Protein AF-A0A8H8RDL3-F1 (afdb_monomer_lite)

Secondary structure (DSSP, 8-state):
-----------------------------PPP-PPP-EEEEEESSSEEEEEES---SEEE-SS-SSS-TTT-TT-HHHHT----TTSHHHHHHHHH-STT-

pLDDT: mean 81.48, std 12.93, range [49.34, 97.19]

Sequence (101 aa):
MSLPSKTLRRVQLPAGNICKQQQRNATLLQRPHIPYTFTQSQTDGSTFTLRTTSPSPLFRTTKDIHNHPLWNPSLSSLRNQEQDEAGRLRAFRNKFGRGWD

Structure (mmCIF, N/CA/C/O backbone):
data_AF-A0A8H8RDL3-F1
#
_entry.id   AF-A0A8H8RDL3-F1
#
loop_
_atom_site.group_PDB
_atom_site.id
_atom_site.type_symbol
_atom_site.label_atom_id
_atom_site.label_alt_id
_atom_site.label_comp_id
_atom_site.label_asym_id
_atom_site.label_entity_id
_atom_site.label_seq_id
_atom_site.pdbx_PDB_ins_code
_atom_site.Cartn_x
_atom_site.Cartn_y
_atom_site.Cartn_z
_atom_site.occupancy
_atom_site.B_iso_or_equiv
_atom_site.auth_seq_id
_atom_site.auth_comp_id
_atom_site.auth_asym_id
_atom_site.auth_atom_id
_atom_site.pdbx_PDB_model_num
ATOM 1 N N . MET A 1 1 ? -31.581 66.297 56.691 1.00 49.34 1 MET A N 1
ATOM 2 C CA . MET A 1 1 ? -31.968 65.893 55.322 1.00 49.34 1 MET A CA 1
ATOM 3 C C . MET A 1 1 ? -32.185 64.387 55.325 1.00 49.34 1 MET A C 1
ATOM 5 O O . MET A 1 1 ? -31.246 63.673 55.637 1.00 49.34 1 MET A O 1
ATOM 9 N N . SER A 1 2 ? -33.411 63.912 55.094 1.00 52.06 2 SER A N 1
ATOM 10 C CA . SER A 1 2 ? -33.765 62.482 55.091 1.00 52.06 2 SER A CA 1
ATOM 11 C C . SER A 1 2 ? -34.353 62.138 53.725 1.00 52.06 2 SER A C 1
ATOM 13 O O . SER A 1 2 ? -35.283 62.812 53.282 1.00 52.06 2 SER A O 1
ATOM 15 N N . LEU A 1 3 ? -33.776 61.156 53.028 1.00 55.12 3 LEU A N 1
ATOM 16 C CA . LEU A 1 3 ? -34.257 60.702 51.721 1.00 55.12 3 LEU A CA 1
ATOM 17 C C . LEU A 1 3 ? -35.242 59.536 51.905 1.00 55.12 3 LEU A C 1
ATOM 19 O O . LEU A 1 3 ? -34.957 58.627 52.687 1.00 55.12 3 LEU A O 1
ATOM 23 N N . PRO A 1 4 ? -36.373 59.503 51.178 1.00 58.66 4 PRO A N 1
ATOM 24 C CA . PRO A 1 4 ? -37.314 58.395 51.274 1.00 58.66 4 PRO A CA 1
ATOM 25 C C . PRO A 1 4 ? -36.761 57.148 50.569 1.00 58.66 4 PRO A C 1
ATOM 27 O O . PRO A 1 4 ? -36.488 57.157 49.367 1.00 58.66 4 PRO A O 1
ATOM 30 N N . SER A 1 5 ? -36.626 56.054 51.323 1.00 57.62 5 SER A N 1
ATOM 31 C CA . SER A 1 5 ? -36.301 54.726 50.795 1.00 57.62 5 SER A CA 1
ATOM 32 C C . SER A 1 5 ? -37.455 54.217 49.926 1.00 57.62 5 SER A C 1
ATOM 34 O O . SER A 1 5 ? -38.549 53.938 50.418 1.00 57.62 5 SER A O 1
ATOM 36 N N . LYS A 1 6 ? -37.229 54.118 48.612 1.00 62.50 6 LYS A N 1
ATOM 37 C CA . LYS A 1 6 ? -38.173 53.497 47.677 1.00 62.50 6 LYS A CA 1
ATOM 38 C C . LYS A 1 6 ? -38.041 51.980 47.793 1.00 62.50 6 LYS A C 1
ATOM 40 O O . LYS A 1 6 ? -37.097 51.392 47.272 1.00 62.50 6 LYS A O 1
ATOM 45 N N . THR A 1 7 ? -38.991 51.338 48.462 1.00 63.03 7 THR A N 1
ATOM 46 C CA . THR A 1 7 ? -39.094 49.877 48.484 1.00 63.03 7 THR A CA 1
ATOM 47 C C . THR A 1 7 ? -39.567 49.377 47.118 1.00 63.03 7 THR A C 1
ATOM 49 O O . THR A 1 7 ? -40.723 49.540 46.730 1.00 63.03 7 THR A O 1
ATOM 52 N N . LEU A 1 8 ? -38.660 48.768 46.353 1.00 63.62 8 LEU A N 1
ATOM 53 C CA . LEU A 1 8 ? -39.005 48.087 45.106 1.00 63.62 8 LEU A CA 1
ATOM 54 C C . LEU A 1 8 ? -39.780 46.804 45.437 1.00 63.62 8 LEU A C 1
ATOM 56 O O . LEU A 1 8 ? -39.211 45.830 45.929 1.00 63.62 8 LEU A O 1
ATOM 60 N N . ARG A 1 9 ? -41.091 46.788 45.170 1.00 64.69 9 ARG A N 1
ATOM 61 C CA . ARG A 1 9 ? -41.880 45.549 45.208 1.00 64.69 9 ARG A CA 1
ATOM 62 C C . ARG A 1 9 ? -41.513 44.690 44.002 1.00 64.69 9 ARG A C 1
ATOM 64 O O . ARG A 1 9 ? -41.743 45.072 42.859 1.00 64.69 9 ARG A O 1
ATOM 71 N N . ARG A 1 10 ? -40.964 43.506 44.270 1.00 66.12 10 ARG A N 1
ATOM 72 C CA . ARG A 1 10 ? -40.750 42.459 43.269 1.00 66.12 10 ARG A CA 1
ATOM 73 C C . ARG A 1 10 ? -42.112 41.971 42.771 1.00 66.12 10 ARG A C 1
ATOM 75 O O . ARG A 1 10 ? -42.878 41.414 43.550 1.00 66.12 10 ARG A O 1
ATOM 82 N N . VAL A 1 11 ? -42.408 42.170 41.488 1.00 67.44 11 VAL A N 1
ATOM 83 C CA . VAL A 1 11 ? -43.593 41.587 40.843 1.00 67.44 11 VAL A CA 1
ATOM 84 C C . VAL A 1 11 ? -43.417 40.067 40.817 1.00 67.44 11 VAL A C 1
ATOM 86 O O . VAL A 1 11 ? -42.507 39.554 40.166 1.00 67.44 11 VAL A O 1
ATOM 89 N N . GLN A 1 12 ? -44.251 39.344 41.564 1.00 66.25 12 GLN A N 1
ATOM 90 C CA . GLN A 1 12 ? -44.354 37.890 41.461 1.00 66.25 12 GLN A CA 1
ATOM 91 C C . GLN A 1 12 ? -45.269 37.565 40.280 1.00 66.25 12 GLN A C 1
ATOM 93 O O . GLN A 1 12 ? -46.484 37.724 40.362 1.00 66.25 12 GLN A O 1
ATOM 98 N N . LEU A 1 13 ? -44.674 37.145 39.163 1.00 65.62 13 LEU A N 1
ATOM 99 C CA . LEU A 1 13 ? -45.424 36.563 38.053 1.00 65.62 13 LEU A CA 1
ATOM 100 C C . LEU A 1 13 ? -46.021 35.226 38.520 1.00 65.62 13 LEU A C 1
ATOM 102 O O . LEU A 1 13 ? -45.339 34.500 39.253 1.00 65.62 13 LEU A O 1
ATOM 106 N N . PRO A 1 14 ? -47.260 34.882 38.122 1.00 61.03 14 PRO A N 1
ATOM 107 C CA . PRO A 1 14 ? -47.857 33.613 38.500 1.00 61.03 14 PRO A CA 1
ATOM 108 C C . PRO A 1 14 ? -46.962 32.496 37.971 1.00 61.03 14 PRO A C 1
ATOM 110 O O . PRO A 1 14 ? -46.757 32.366 36.763 1.00 61.03 14 PRO A O 1
ATOM 113 N N . ALA A 1 15 ? -46.396 31.710 38.887 1.00 64.12 15 ALA A N 1
ATOM 114 C CA . ALA A 1 15 ? -45.722 30.472 38.550 1.00 64.12 15 ALA A CA 1
ATOM 115 C C . ALA A 1 15 ? -46.797 29.517 38.025 1.00 64.12 15 ALA A C 1
ATOM 117 O O . ALA A 1 15 ? -47.395 28.754 38.779 1.00 64.12 15 ALA A O 1
ATOM 118 N N . GLY A 1 16 ? -47.108 29.628 36.732 1.00 59.19 16 GLY A N 1
ATOM 119 C CA . GLY A 1 16 ? -47.907 28.636 36.043 1.00 59.19 16 GLY A CA 1
ATOM 120 C C . GLY A 1 16 ? -47.268 27.282 36.310 1.00 59.19 16 GLY A C 1
ATOM 121 O O . GLY A 1 16 ? -46.051 27.135 36.167 1.00 59.19 16 GLY A O 1
ATOM 122 N N . ASN A 1 17 ? -48.083 26.323 36.740 1.00 63.25 17 ASN A N 1
ATOM 123 C CA . ASN A 1 17 ? -47.698 24.930 36.903 1.00 63.25 17 ASN A CA 1
ATOM 124 C C . ASN A 1 17 ? -47.343 24.354 35.528 1.00 63.25 17 ASN A C 1
ATOM 126 O O . ASN A 1 17 ? -48.096 23.587 34.937 1.00 63.25 17 ASN A O 1
ATOM 130 N N . ILE A 1 18 ? -46.182 24.731 34.995 1.00 61.41 18 ILE A N 1
ATOM 131 C CA . ILE A 1 18 ? -45.537 23.984 33.935 1.00 61.41 18 ILE A CA 1
ATOM 132 C C . ILE A 1 18 ? -45.046 22.742 34.654 1.00 61.41 18 ILE A C 1
ATOM 134 O O . ILE A 1 18 ? -43.981 22.741 35.274 1.00 61.41 18 ILE A O 1
ATOM 138 N N . CYS A 1 19 ? -45.871 21.701 34.630 1.00 57.25 19 CYS A N 1
ATOM 139 C CA . CYS A 1 19 ? -45.421 20.352 34.884 1.00 57.25 19 CYS A CA 1
ATOM 140 C C . CYS A 1 19 ? -44.301 20.085 33.872 1.00 57.25 19 CYS A C 1
ATOM 142 O O . CYS A 1 19 ? -44.536 19.652 32.749 1.00 57.25 19 CYS A O 1
ATOM 144 N N . LYS A 1 20 ? -43.061 20.417 34.242 1.00 61.94 20 LYS A N 1
ATOM 145 C CA . LYS A 1 20 ? -41.860 20.017 33.519 1.00 61.94 20 LYS A CA 1
ATOM 146 C C . LYS A 1 20 ? -41.625 18.543 33.822 1.00 61.94 20 LYS A C 1
ATOM 148 O O . LYS A 1 20 ? -40.590 18.174 34.367 1.00 61.94 20 LYS A O 1
ATOM 153 N N . GLN A 1 21 ? -42.598 17.688 33.519 1.00 66.00 21 GLN A N 1
ATOM 154 C CA . GLN A 1 21 ? -42.301 16.279 33.346 1.00 66.00 21 GLN A CA 1
ATOM 155 C C . GLN A 1 21 ? -41.460 16.203 32.082 1.00 66.00 21 GLN A C 1
ATOM 157 O O . GLN A 1 21 ? -41.956 16.188 30.961 1.00 66.00 21 GLN A O 1
ATOM 162 N N . GLN A 1 22 ? -40.149 16.266 32.277 1.00 66.31 22 GLN A N 1
ATOM 163 C CA . GLN A 1 22 ? -39.192 16.024 31.224 1.00 66.31 22 GLN A CA 1
ATOM 164 C C . GLN A 1 22 ? -39.400 14.578 30.767 1.00 66.31 22 GLN A C 1
ATOM 166 O O . GLN A 1 22 ? -38.911 13.648 31.408 1.00 66.31 22 GLN A O 1
ATOM 171 N N . GLN A 1 23 ? -40.159 14.377 29.688 1.00 64.94 23 GLN A N 1
ATOM 172 C CA . GLN A 1 23 ? -40.281 13.075 29.046 1.00 64.94 23 GLN A CA 1
ATOM 173 C C . GLN A 1 23 ? -38.896 12.695 28.515 1.00 64.94 23 GLN A C 1
ATOM 175 O O . GLN A 1 23 ? -38.478 13.150 27.456 1.00 64.94 23 GLN A O 1
ATOM 180 N N . ARG A 1 24 ? -38.145 11.894 29.278 1.00 67.69 24 ARG A N 1
ATOM 181 C CA . ARG A 1 24 ? -36.936 11.238 28.776 1.00 67.69 24 ARG A CA 1
ATOM 182 C C . ARG A 1 24 ? -37.371 9.962 28.073 1.00 67.69 24 ARG A C 1
ATOM 184 O O . ARG A 1 24 ? -37.436 8.898 28.677 1.00 67.69 24 ARG A O 1
ATOM 191 N N . ASN A 1 25 ? -37.710 10.087 26.799 1.00 74.44 25 ASN A N 1
ATOM 192 C CA . ASN A 1 25 ? -37.739 8.956 25.886 1.00 74.44 25 ASN A CA 1
ATOM 193 C C . ASN A 1 25 ? -36.351 8.292 25.901 1.00 74.44 25 ASN A C 1
ATOM 195 O O . ASN A 1 25 ? -35.341 8.930 25.612 1.00 74.44 25 ASN A O 1
ATOM 199 N N . ALA A 1 26 ? -36.289 7.026 26.317 1.00 78.88 26 ALA A N 1
ATOM 200 C CA . ALA A 1 26 ? -35.048 6.265 26.366 1.00 78.88 26 ALA A CA 1
ATOM 201 C C . ALA A 1 26 ? -34.544 6.018 24.935 1.00 78.88 26 ALA A C 1
ATOM 203 O O . ALA A 1 26 ? -35.008 5.113 24.248 1.00 78.88 26 ALA A O 1
ATOM 204 N N . THR A 1 27 ? -33.613 6.842 24.459 1.00 78.88 27 THR A N 1
ATOM 205 C CA . THR A 1 27 ? -32.928 6.613 23.182 1.00 78.88 27 THR A CA 1
ATOM 206 C C . THR A 1 27 ? -31.817 5.591 23.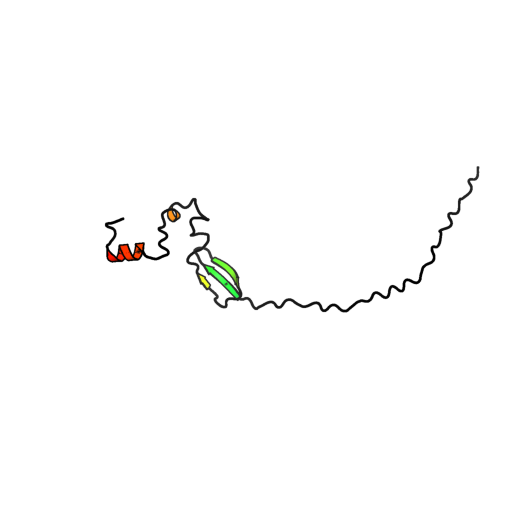370 1.00 78.88 27 THR A C 1
ATOM 208 O O . THR A 1 27 ? -30.874 5.818 24.129 1.00 78.88 27 THR A O 1
ATOM 211 N N . LEU A 1 28 ? -31.927 4.463 22.669 1.00 85.56 28 LEU A N 1
ATOM 212 C CA . LEU A 1 28 ? -30.898 3.431 22.635 1.00 85.56 28 LEU A CA 1
ATOM 213 C C . LEU A 1 28 ? -29.631 3.983 21.963 1.00 85.56 28 LEU A C 1
ATOM 215 O O . LEU A 1 28 ? -29.623 4.270 20.768 1.00 85.56 28 LEU A O 1
ATOM 219 N N . LEU A 1 29 ? -28.553 4.118 22.735 1.00 87.38 29 LEU A N 1
ATOM 220 C CA . LEU A 1 29 ? -27.236 4.484 22.217 1.00 87.38 29 LEU A CA 1
ATOM 221 C C . LEU A 1 29 ? -26.527 3.221 21.720 1.00 87.38 29 LEU A C 1
ATOM 223 O O . LEU A 1 29 ? -26.044 2.416 22.518 1.00 87.38 29 LEU A O 1
ATOM 227 N N . GLN A 1 30 ? -26.479 3.034 20.400 1.00 91.62 30 GLN A N 1
ATOM 228 C CA . GLN A 1 30 ? -25.759 1.909 19.805 1.00 91.62 30 GLN A CA 1
ATOM 229 C C . GLN A 1 30 ? -24.252 2.103 19.939 1.00 91.62 30 GLN A C 1
ATOM 231 O O . GLN A 1 30 ? -23.715 3.179 19.673 1.00 91.62 30 GLN A O 1
ATOM 236 N N . ARG A 1 31 ? -23.563 1.034 20.336 1.00 94.50 31 ARG A N 1
ATOM 237 C CA . ARG A 1 31 ? -22.102 1.000 20.334 1.00 94.50 31 ARG A CA 1
ATOM 238 C C . ARG A 1 31 ? -21.600 0.694 18.922 1.00 94.50 31 ARG A C 1
ATOM 240 O O . ARG A 1 31 ? -22.187 -0.162 18.260 1.00 94.50 31 ARG A O 1
ATOM 247 N N . PRO A 1 32 ? -20.511 1.334 18.469 1.00 95.19 32 PRO A N 1
ATOM 248 C CA . PRO A 1 32 ? -19.904 0.989 17.192 1.00 95.19 32 PRO A CA 1
ATOM 249 C C . PRO A 1 32 ? -19.324 -0.429 17.251 1.00 95.19 32 PRO A C 1
ATOM 251 O O . PRO A 1 32 ? -18.645 -0.792 18.213 1.00 95.19 32 PRO A O 1
ATOM 254 N N . HIS A 1 33 ? -19.578 -1.227 16.215 1.00 94.88 33 HIS A N 1
ATOM 255 C CA . HIS A 1 33 ? -18.963 -2.542 16.063 1.00 94.88 33 HIS A CA 1
ATOM 256 C C . HIS A 1 33 ? -17.578 -2.388 15.426 1.00 94.88 33 HIS A C 1
ATOM 258 O O . HIS A 1 33 ? -17.462 -2.100 14.234 1.00 94.88 33 HIS A O 1
ATOM 264 N N . ILE A 1 34 ? -16.529 -2.548 16.232 1.00 95.75 34 ILE A N 1
ATOM 265 C CA . ILE A 1 34 ? -15.141 -2.360 15.800 1.00 95.75 34 ILE A CA 1
ATOM 266 C C . ILE A 1 34 ? -14.555 -3.729 15.419 1.00 95.75 34 ILE A C 1
ATOM 268 O O . ILE A 1 34 ? -14.480 -4.605 16.283 1.00 95.75 34 ILE A O 1
ATOM 272 N N . PRO A 1 35 ? -14.140 -3.942 14.156 1.00 96.19 35 PRO A N 1
ATOM 273 C CA . PRO A 1 35 ? -13.546 -5.205 13.735 1.00 96.19 35 PRO A CA 1
ATOM 274 C C . PRO A 1 35 ? -12.145 -5.397 14.325 1.00 96.19 35 PRO A C 1
ATOM 276 O O . PRO A 1 35 ? -11.440 -4.437 14.651 1.00 96.19 35 PRO A O 1
ATOM 279 N N . TYR A 1 36 ? -11.719 -6.657 14.416 1.00 96.69 36 TYR A N 1
ATOM 280 C CA . TYR A 1 36 ? -10.363 -6.982 14.837 1.00 96.69 36 TYR A CA 1
ATOM 281 C C . TYR A 1 36 ? -9.336 -6.427 13.844 1.00 96.69 36 TYR A C 1
ATOM 283 O O . TYR A 1 36 ? -9.526 -6.478 12.629 1.00 96.69 36 TYR A O 1
ATOM 291 N N . THR A 1 37 ? -8.231 -5.911 14.378 1.00 97.19 37 THR A N 1
ATOM 292 C CA . THR A 1 37 ? -7.120 -5.383 13.584 1.00 97.19 37 THR A CA 1
ATOM 293 C C . THR A 1 37 ? -5.814 -6.079 13.956 1.00 97.19 37 THR A C 1
ATOM 295 O O . THR A 1 37 ? -5.560 -6.391 15.121 1.00 97.19 37 THR A O 1
ATOM 298 N N . PHE A 1 38 ? -4.972 -6.300 12.956 1.00 97.19 38 PHE A N 1
ATOM 299 C CA . PHE A 1 38 ? -3.621 -6.830 13.054 1.00 97.19 38 PHE A CA 1
ATOM 300 C C . PHE A 1 38 ? -2.605 -5.698 12.897 1.00 97.19 38 PHE A C 1
ATOM 302 O O . PHE A 1 38 ? -2.903 -4.629 12.361 1.00 97.19 38 PHE A O 1
ATOM 309 N N . THR A 1 39 ? -1.393 -5.934 13.391 1.00 96.50 39 THR A N 1
ATOM 310 C CA . THR A 1 39 ? -0.249 -5.058 13.132 1.00 96.50 39 THR A CA 1
ATOM 311 C C . THR A 1 39 ? 0.484 -5.599 11.917 1.00 96.50 39 THR A C 1
ATOM 313 O O . THR A 1 39 ? 0.954 -6.734 11.942 1.00 96.50 39 THR A O 1
ATOM 316 N N . GLN A 1 40 ? 0.579 -4.788 10.870 1.00 94.88 40 GLN A N 1
ATOM 317 C CA . GLN A 1 40 ? 1.235 -5.138 9.619 1.00 94.88 40 GLN A CA 1
ATOM 318 C C . GLN A 1 40 ? 2.416 -4.197 9.392 1.00 94.88 40 GLN A C 1
ATOM 320 O O . GLN A 1 40 ? 2.279 -2.986 9.567 1.00 94.88 40 GLN A O 1
ATOM 325 N N . SER A 1 41 ? 3.573 -4.736 9.007 1.00 94.44 41 SER A N 1
ATOM 326 C CA . SER A 1 41 ? 4.698 -3.922 8.546 1.00 94.44 41 SER A CA 1
ATOM 327 C C . SER A 1 41 ? 4.744 -3.904 7.025 1.00 94.44 41 SER A C 1
ATOM 329 O O . SER A 1 41 ? 4.796 -4.962 6.390 1.00 94.44 41 SER A O 1
ATOM 331 N N . GLN A 1 42 ? 4.741 -2.709 6.449 1.00 89.19 42 GLN A N 1
ATOM 332 C CA . GLN A 1 42 ? 4.859 -2.510 5.014 1.00 89.19 42 GLN A CA 1
ATOM 333 C C . GLN A 1 42 ? 6.299 -2.153 4.633 1.00 89.19 42 GLN A C 1
ATOM 335 O O . GLN A 1 42 ? 6.966 -1.406 5.348 1.00 89.19 42 GLN A O 1
ATOM 340 N N . THR A 1 43 ? 6.768 -2.713 3.516 1.00 82.38 43 THR A N 1
ATOM 341 C CA . THR A 1 43 ? 8.148 -2.601 3.027 1.00 82.38 43 THR A CA 1
ATOM 342 C C . THR A 1 43 ? 8.170 -2.218 1.540 1.00 82.38 43 THR A C 1
ATOM 344 O O . THR A 1 43 ? 7.724 -2.995 0.699 1.00 82.38 43 THR A O 1
ATOM 347 N N . ASP A 1 44 ? 8.694 -1.032 1.213 1.00 68.12 44 ASP A N 1
ATOM 348 C CA . ASP A 1 44 ? 8.985 -0.583 -0.176 1.00 68.12 44 ASP A CA 1
ATOM 349 C C . ASP A 1 44 ? 10.348 0.139 -0.280 1.00 68.12 44 ASP A C 1
ATOM 351 O O . ASP A 1 44 ? 10.607 0.943 -1.165 1.00 68.12 44 ASP A O 1
ATOM 355 N N . GLY A 1 45 ? 11.232 -0.095 0.694 1.00 71.50 45 GLY A N 1
ATOM 356 C CA . GLY A 1 45 ? 12.510 0.617 0.848 1.00 71.50 45 GLY A CA 1
ATOM 357 C C . GLY A 1 45 ? 12.631 1.339 2.191 1.00 71.50 45 GLY A C 1
ATOM 358 O O . GLY A 1 45 ? 13.727 1.453 2.731 1.00 71.50 45 GLY A O 1
ATOM 359 N N . SER A 1 46 ? 11.503 1.715 2.793 1.00 79.88 46 SER A N 1
ATOM 360 C CA . SER A 1 46 ? 11.376 2.050 4.214 1.00 79.88 46 SER A CA 1
ATOM 361 C C . SER A 1 46 ? 10.375 1.103 4.884 1.00 79.88 46 SER A C 1
ATOM 363 O O . SER A 1 46 ? 9.517 0.520 4.212 1.00 79.88 46 SER A O 1
ATOM 365 N N . THR A 1 47 ? 10.513 0.909 6.198 1.00 91.00 47 THR A N 1
ATOM 366 C CA . THR A 1 47 ? 9.631 0.032 6.980 1.00 91.00 47 THR A CA 1
ATOM 367 C C . THR A 1 47 ? 8.732 0.879 7.862 1.00 91.00 47 THR A C 1
ATOM 369 O O . THR A 1 47 ? 9.223 1.605 8.725 1.00 91.00 47 THR A O 1
ATOM 372 N N . PHE A 1 48 ? 7.418 0.749 7.686 1.00 90.19 48 PHE A N 1
ATOM 373 C CA . PHE A 1 48 ? 6.439 1.370 8.575 1.00 90.19 48 PHE A CA 1
ATOM 374 C C . PHE A 1 48 ? 5.426 0.349 9.079 1.00 90.19 48 PHE A C 1
ATOM 376 O O . PHE A 1 48 ? 5.156 -0.658 8.424 1.00 90.19 48 PHE A O 1
ATOM 383 N N . THR A 1 49 ? 4.880 0.600 10.265 1.00 94.38 49 THR A N 1
ATOM 384 C CA . THR A 1 49 ? 3.892 -0.265 10.910 1.00 94.38 49 THR A CA 1
ATOM 385 C C . THR A 1 49 ? 2.521 0.395 10.867 1.00 94.38 49 THR A C 1
ATOM 387 O O . THR A 1 49 ? 2.373 1.574 11.185 1.00 94.38 49 THR A O 1
ATOM 390 N N . LEU A 1 50 ? 1.501 -0.360 10.457 1.00 94.38 50 LEU A N 1
ATOM 391 C CA . LEU A 1 50 ? 0.122 0.114 10.404 1.00 94.38 50 LEU A CA 1
ATOM 392 C C . LEU A 1 50 ? -0.8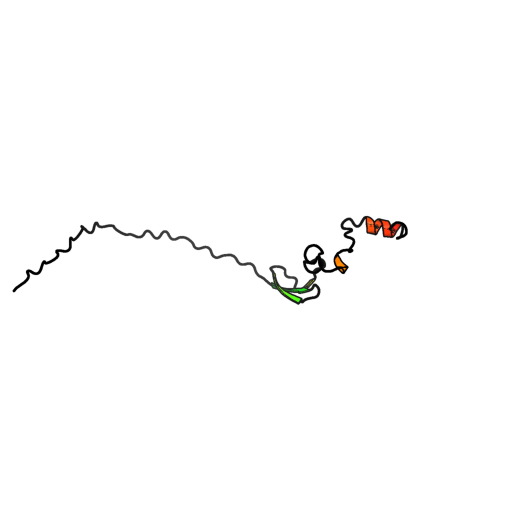64 -0.926 10.954 1.00 94.38 50 LEU A C 1
ATOM 394 O O . LEU A 1 50 ? -0.557 -2.117 11.052 1.00 94.38 50 LEU A O 1
ATOM 398 N N . ARG A 1 51 ? -2.060 -0.464 11.339 1.00 96.19 51 ARG A N 1
ATOM 399 C CA . ARG A 1 51 ? -3.162 -1.322 11.795 1.00 96.19 51 ARG A CA 1
ATOM 400 C C . ARG A 1 51 ? -4.092 -1.615 10.624 1.00 96.19 51 ARG A C 1
ATOM 402 O O . ARG A 1 51 ? -4.726 -0.699 10.108 1.00 96.19 51 ARG A O 1
ATOM 409 N N . THR A 1 52 ? -4.185 -2.878 10.221 1.00 95.62 52 THR A N 1
ATOM 410 C CA . THR A 1 52 ? -5.072 -3.328 9.134 1.00 95.62 52 THR A CA 1
ATOM 411 C C . THR A 1 52 ? -5.969 -4.459 9.603 1.00 95.62 52 THR A C 1
ATOM 413 O O . THR A 1 52 ? -5.735 -5.069 10.638 1.00 95.62 52 THR A O 1
ATOM 416 N N . THR A 1 53 ? -7.035 -4.750 8.866 1.00 96.12 53 THR A N 1
ATOM 417 C CA . THR A 1 53 ? -7.874 -5.939 9.094 1.00 96.12 53 THR A CA 1
ATOM 418 C C . THR A 1 53 ? -7.334 -7.176 8.371 1.00 96.12 53 THR A C 1
ATOM 420 O O . THR A 1 53 ? -7.864 -8.271 8.546 1.00 96.12 53 THR A O 1
ATOM 423 N N . SER A 1 54 ? -6.281 -7.014 7.562 1.00 93.50 54 SER A N 1
ATOM 424 C CA . SER A 1 54 ? -5.633 -8.112 6.851 1.00 93.50 54 SER A CA 1
ATOM 425 C C . SER A 1 54 ? -4.793 -8.948 7.820 1.00 93.50 54 SER A C 1
ATOM 427 O O . SER A 1 54 ? -4.050 -8.375 8.616 1.00 93.50 54 SER A O 1
ATOM 429 N N . PRO A 1 55 ? -4.858 -10.288 7.752 1.00 94.94 55 PRO A N 1
ATOM 430 C CA . PRO A 1 55 ? -4.066 -11.153 8.622 1.00 94.94 55 PRO A CA 1
ATOM 431 C C . PRO A 1 55 ? -2.579 -11.203 8.233 1.00 94.94 55 PRO A C 1
ATOM 433 O O . PRO A 1 55 ? -1.775 -11.763 8.974 1.00 94.94 55 PRO A O 1
ATOM 436 N N . SER A 1 56 ? -2.193 -10.658 7.074 1.00 93.75 56 SER A N 1
ATOM 437 C CA . SER A 1 56 ? -0.819 -10.742 6.573 1.00 93.75 56 SER A CA 1
ATOM 438 C C . SER A 1 56 ? 0.125 -9.829 7.370 1.00 93.75 56 SER A C 1
ATOM 440 O O . SER A 1 56 ? -0.042 -8.612 7.318 1.00 93.75 56 SER A O 1
ATOM 442 N N . PRO A 1 57 ? 1.164 -10.357 8.044 1.00 91.19 57 PRO A N 1
ATOM 443 C CA . PRO A 1 57 ? 2.036 -9.548 8.901 1.00 91.19 57 PRO A CA 1
ATOM 444 C C . PRO A 1 57 ?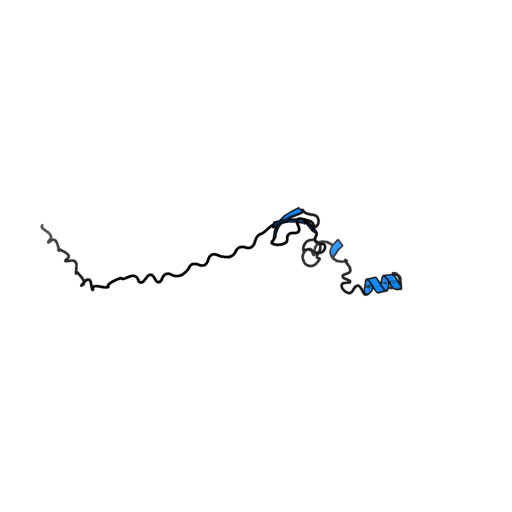 2.994 -8.652 8.108 1.00 91.19 57 PRO A C 1
ATOM 446 O O . PRO A 1 57 ? 3.341 -7.563 8.561 1.00 91.19 57 PRO A O 1
ATOM 449 N N . LEU A 1 58 ? 3.407 -9.092 6.918 1.00 93.00 58 LEU A N 1
ATOM 450 C CA . LEU A 1 58 ? 4.306 -8.359 6.032 1.00 93.00 58 LEU A CA 1
ATOM 451 C C . LEU A 1 58 ? 3.570 -8.002 4.745 1.00 93.00 58 LEU A C 1
ATOM 453 O O . LEU A 1 58 ? 3.004 -8.878 4.089 1.00 93.00 58 LEU A O 1
ATOM 457 N N . PHE A 1 59 ? 3.608 -6.727 4.372 1.00 91.94 59 PHE A N 1
ATOM 458 C CA . PHE A 1 59 ? 3.132 -6.261 3.076 1.00 91.94 59 PHE A CA 1
ATOM 459 C C . PHE A 1 59 ? 4.294 -5.669 2.291 1.00 91.94 59 PHE A C 1
ATOM 461 O O . PHE A 1 59 ? 5.023 -4.816 2.792 1.00 91.94 59 PHE A O 1
ATOM 468 N N . ARG A 1 60 ? 4.491 -6.121 1.057 1.00 91.12 60 ARG A N 1
ATOM 469 C CA . ARG A 1 60 ? 5.519 -5.572 0.175 1.00 91.12 60 ARG A CA 1
ATOM 470 C C . ARG A 1 60 ? 4.837 -4.927 -1.014 1.00 91.12 60 ARG A C 1
ATOM 472 O O . ARG A 1 60 ? 4.183 -5.626 -1.787 1.00 91.12 60 ARG A O 1
ATOM 479 N N . THR A 1 61 ? 4.967 -3.613 -1.139 1.00 88.75 61 THR A N 1
ATOM 480 C CA . THR A 1 61 ? 4.438 -2.893 -2.296 1.00 88.75 61 THR A CA 1
ATOM 481 C C . THR A 1 61 ? 5.440 -2.922 -3.438 1.00 88.75 61 THR A C 1
ATOM 483 O O . THR A 1 61 ? 6.647 -2.987 -3.236 1.00 88.75 61 THR A O 1
ATOM 486 N N . THR A 1 62 ? 4.911 -2.986 -4.658 1.00 88.12 62 THR A N 1
ATOM 487 C CA . THR A 1 62 ? 5.695 -2.921 -5.900 1.00 88.12 62 THR A CA 1
ATOM 488 C C . THR A 1 62 ? 5.468 -1.615 -6.652 1.00 88.12 62 THR A C 1
ATOM 490 O O . THR A 1 62 ? 6.258 -1.267 -7.522 1.00 88.12 62 THR A O 1
ATOM 493 N N . LYS A 1 63 ? 4.349 -0.938 -6.371 1.00 86.19 63 LYS A N 1
ATOM 494 C CA . LYS A 1 63 ? 3.996 0.392 -6.862 1.00 86.19 63 LYS A CA 1
ATOM 495 C C . LYS A 1 63 ? 3.429 1.184 -5.691 1.00 86.19 63 LYS A C 1
ATOM 497 O O . LYS A 1 63 ? 2.511 0.707 -5.023 1.00 86.19 63 LYS A O 1
ATOM 502 N N . ASP A 1 64 ? 3.974 2.364 -5.457 1.00 87.50 64 ASP A N 1
ATOM 503 C CA . ASP A 1 64 ? 3.604 3.257 -4.370 1.00 87.50 64 ASP A CA 1
ATOM 504 C C . ASP A 1 64 ? 3.827 4.726 -4.775 1.00 87.50 64 ASP A C 1
ATOM 506 O O . ASP A 1 64 ? 4.108 5.040 -5.931 1.00 87.50 64 ASP A O 1
ATOM 510 N N . ILE A 1 65 ? 3.671 5.652 -3.828 1.00 88.25 65 ILE A N 1
ATOM 511 C CA . ILE A 1 65 ? 3.899 7.080 -4.089 1.00 88.25 65 ILE A CA 1
ATOM 512 C C . ILE A 1 65 ? 5.384 7.426 -4.271 1.00 88.25 65 ILE A C 1
ATOM 514 O O . ILE A 1 65 ? 5.688 8.452 -4.873 1.00 88.25 65 ILE A O 1
ATOM 518 N N . HIS A 1 66 ? 6.312 6.604 -3.771 1.00 85.62 66 HIS A N 1
ATOM 519 C CA . HIS A 1 66 ? 7.753 6.856 -3.834 1.00 85.62 66 HIS A CA 1
ATOM 520 C C . HIS A 1 66 ? 8.342 6.462 -5.199 1.00 85.62 66 HIS A C 1
ATOM 522 O O . HIS A 1 66 ? 9.260 7.115 -5.697 1.00 85.62 66 HIS A O 1
ATOM 528 N N . ASN A 1 67 ? 7.788 5.442 -5.852 1.00 86.75 67 ASN A N 1
ATOM 529 C CA . ASN A 1 67 ? 8.235 4.970 -7.165 1.00 86.75 67 ASN A CA 1
ATOM 530 C C . ASN A 1 67 ? 7.379 5.467 -8.347 1.00 86.75 67 ASN A C 1
ATOM 532 O O . ASN A 1 67 ? 7.601 5.051 -9.487 1.00 86.75 67 ASN A O 1
ATOM 536 N N . HIS A 1 68 ? 6.437 6.385 -8.113 1.00 87.81 68 HIS A N 1
ATOM 537 C CA . HIS A 1 68 ? 5.523 6.861 -9.149 1.00 87.81 68 HIS A CA 1
ATOM 538 C C . HIS A 1 68 ? 5.845 8.296 -9.627 1.00 87.81 68 HIS A C 1
ATOM 540 O O . HIS A 1 68 ? 5.914 9.229 -8.819 1.00 87.81 68 HIS A O 1
ATOM 546 N N . PRO A 1 69 ? 5.998 8.519 -10.952 1.00 88.31 69 PRO A N 1
ATOM 547 C CA . PRO A 1 69 ? 6.562 9.756 -11.507 1.00 88.31 69 PRO A CA 1
ATOM 548 C C . PRO A 1 69 ? 5.701 10.998 -11.262 1.00 88.31 69 PRO A C 1
ATOM 550 O O . PRO A 1 69 ? 6.234 12.098 -11.168 1.00 88.31 69 PRO A O 1
ATOM 553 N N . LEU A 1 70 ? 4.379 10.831 -11.131 1.00 89.25 70 LEU A N 1
ATOM 554 C CA . LEU A 1 70 ? 3.469 11.940 -10.824 1.00 89.25 70 LEU A CA 1
ATOM 555 C C . LEU A 1 70 ? 3.761 12.573 -9.456 1.00 89.25 70 LEU A C 1
ATOM 557 O O . LEU A 1 70 ? 3.676 13.789 -9.323 1.00 89.25 70 LEU A O 1
ATOM 561 N N . TRP A 1 71 ? 4.091 11.756 -8.451 1.0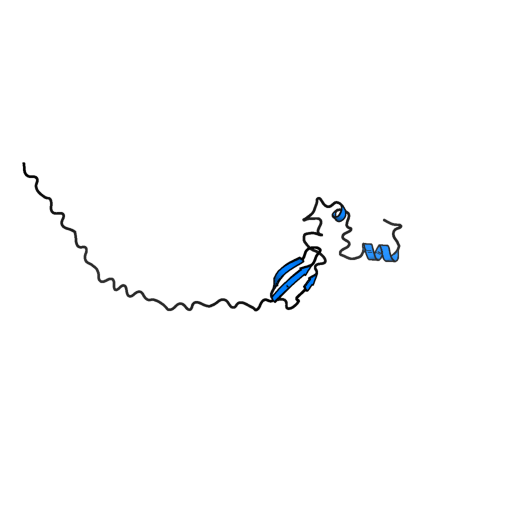0 90.75 71 TRP A N 1
ATOM 562 C CA . TRP A 1 71 ? 4.329 12.236 -7.088 1.00 90.75 71 TRP A CA 1
ATOM 563 C C . TRP A 1 71 ? 5.792 12.626 -6.859 1.00 90.75 71 TRP A C 1
ATOM 565 O O . TRP A 1 71 ? 6.047 13.503 -6.040 1.00 90.75 71 TRP A O 1
ATOM 575 N N . ASN A 1 72 ? 6.730 12.077 -7.645 1.00 90.06 72 ASN A N 1
ATOM 576 C CA . ASN A 1 72 ? 8.155 12.426 -7.584 1.00 90.06 72 ASN A CA 1
ATOM 577 C C . ASN A 1 72 ? 8.708 12.909 -8.937 1.00 90.06 72 ASN A C 1
ATOM 579 O O . ASN A 1 72 ? 9.548 12.237 -9.543 1.00 90.06 72 ASN A O 1
ATOM 583 N N . PRO A 1 73 ? 8.291 14.097 -9.416 1.00 90.25 73 PRO A N 1
ATOM 584 C CA . PRO A 1 73 ? 8.664 14.599 -10.741 1.00 90.25 73 PRO A CA 1
ATOM 585 C C . PRO A 1 73 ? 10.141 15.010 -10.863 1.00 90.25 73 PRO A C 1
ATOM 587 O O . PRO A 1 73 ? 10.672 15.102 -11.971 1.00 90.25 73 PRO A O 1
ATOM 590 N N . SER A 1 74 ? 10.820 15.269 -9.741 1.00 90.94 74 SER A N 1
ATOM 591 C CA . SER A 1 74 ? 12.242 15.635 -9.704 1.00 90.94 74 SER A CA 1
ATOM 592 C C . SER A 1 74 ? 13.177 14.444 -9.920 1.00 90.94 74 SER A C 1
ATOM 594 O O . SER A 1 74 ? 14.336 14.639 -10.290 1.00 90.94 74 SER A O 1
ATOM 596 N N . LEU A 1 75 ? 12.699 13.211 -9.718 1.00 87.81 75 LEU A N 1
ATOM 597 C CA . LEU A 1 75 ? 13.510 12.016 -9.910 1.00 87.81 75 LEU A CA 1
ATOM 598 C C . LEU A 1 75 ? 13.641 11.707 -11.404 1.00 87.81 75 LEU A C 1
ATOM 600 O O . LEU A 1 75 ? 12.737 11.166 -12.041 1.00 87.81 75 LEU A O 1
ATOM 604 N N . SER A 1 76 ? 14.814 12.009 -11.959 1.00 84.25 76 SER A N 1
ATOM 605 C CA . SER A 1 76 ? 15.148 11.747 -13.364 1.00 84.25 76 SER A CA 1
ATOM 606 C C . SER A 1 76 ? 15.035 10.266 -13.745 1.00 84.25 76 SER A C 1
ATOM 608 O O . SER A 1 76 ? 14.628 9.963 -14.863 1.00 84.25 76 SER A O 1
ATOM 610 N N . SER A 1 77 ? 15.318 9.355 -12.807 1.00 84.44 77 SER A N 1
ATOM 611 C CA . SER A 1 77 ? 15.192 7.902 -13.001 1.00 84.44 77 SER A CA 1
ATOM 612 C C . SER A 1 77 ? 13.759 7.473 -13.357 1.00 84.44 77 SER A C 1
ATOM 614 O O . SER A 1 77 ? 13.558 6.610 -14.206 1.00 84.44 77 SER A O 1
ATOM 616 N N . LEU A 1 78 ? 12.748 8.127 -12.773 1.00 83.19 78 LEU A N 1
ATOM 617 C CA . LEU A 1 78 ? 11.339 7.781 -12.984 1.00 83.19 78 LEU A CA 1
ATOM 618 C C . LEU A 1 78 ? 10.754 8.425 -14.252 1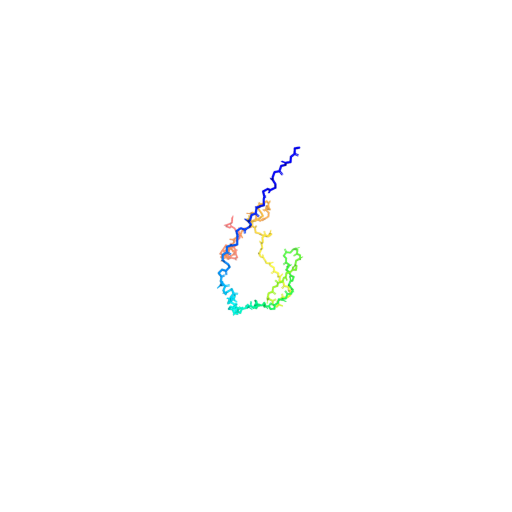.00 83.19 78 LEU A C 1
ATOM 620 O O . LEU A 1 78 ? 9.759 7.929 -14.778 1.00 83.19 78 LEU A O 1
ATOM 624 N N . ARG A 1 79 ? 11.353 9.514 -14.761 1.00 78.75 79 ARG A N 1
ATOM 625 C CA . ARG A 1 79 ? 10.846 10.253 -15.938 1.00 78.75 79 ARG A CA 1
ATOM 626 C C . ARG A 1 79 ? 10.916 9.460 -17.238 1.00 78.75 79 ARG A C 1
ATOM 628 O O . ARG A 1 79 ? 10.063 9.653 -18.095 1.00 78.75 79 ARG A O 1
ATOM 635 N N . ASN A 1 80 ? 11.906 8.585 -17.372 1.00 73.06 80 ASN A N 1
ATOM 636 C CA . ASN A 1 80 ? 12.123 7.792 -18.583 1.00 73.06 80 ASN A CA 1
ATOM 637 C C . ASN A 1 80 ? 11.696 6.330 -18.400 1.00 73.06 80 ASN A C 1
ATOM 639 O O . ASN A 1 80 ? 12.042 5.478 -19.216 1.00 73.06 80 ASN A O 1
ATOM 643 N N . GLN A 1 81 ? 10.979 6.015 -17.316 1.00 76.00 81 GLN A N 1
ATOM 644 C CA . GLN A 1 81 ? 10.507 4.660 -17.088 1.00 76.00 81 GLN A CA 1
ATOM 645 C C . GLN A 1 81 ? 9.352 4.359 -18.046 1.00 76.00 81 GLN A C 1
ATOM 647 O O . GLN A 1 81 ? 8.267 4.928 -17.938 1.00 76.00 81 GLN A O 1
ATOM 652 N N . GLU A 1 82 ? 9.590 3.449 -18.984 1.00 69.62 82 GLU A N 1
ATOM 653 C CA . GLU A 1 82 ? 8.597 3.030 -19.967 1.00 69.62 82 GLU A CA 1
ATOM 654 C C . GLU A 1 82 ? 7.415 2.324 -19.291 1.00 69.62 82 GLU A C 1
ATOM 656 O O . GLU A 1 82 ? 7.535 1.222 -18.748 1.00 69.62 82 GLU A O 1
ATOM 661 N N . GLN A 1 83 ? 6.250 2.963 -19.320 1.00 70.94 83 GLN A N 1
ATOM 662 C CA . GLN A 1 83 ? 5.020 2.419 -18.753 1.00 70.94 83 GLN A CA 1
ATOM 663 C C . GLN A 1 83 ? 4.303 1.547 -19.787 1.00 70.94 83 GLN A C 1
ATOM 665 O O . GLN A 1 83 ? 3.312 1.947 -20.389 1.00 70.94 83 GLN A O 1
ATOM 670 N N . ASP A 1 84 ? 4.805 0.332 -20.004 1.00 77.56 84 ASP A N 1
ATOM 671 C CA . ASP A 1 84 ? 4.110 -0.671 -20.819 1.00 77.56 84 ASP A CA 1
ATOM 672 C C . ASP A 1 84 ? 3.114 -1.472 -19.970 1.00 77.56 84 ASP A C 1
ATOM 674 O O . ASP A 1 84 ? 3.349 -2.625 -19.603 1.00 77.56 84 ASP A O 1
ATOM 678 N N . GLU A 1 85 ? 1.989 -0.845 -19.624 1.00 72.25 85 GLU A N 1
ATOM 679 C CA . GLU A 1 85 ? 0.952 -1.474 -18.793 1.00 72.25 85 GLU A CA 1
ATOM 680 C C . GLU A 1 85 ? 0.285 -2.669 -19.484 1.00 72.25 85 GLU A C 1
ATOM 682 O O . GLU A 1 85 ? -0.060 -3.656 -18.836 1.00 72.25 85 GLU A O 1
ATOM 687 N N . ALA A 1 86 ? 0.148 -2.605 -20.811 1.00 78.50 86 ALA A N 1
ATOM 688 C CA . ALA A 1 86 ? -0.428 -3.677 -21.615 1.00 78.50 86 ALA A CA 1
ATOM 689 C C . ALA A 1 86 ? 0.587 -4.783 -21.967 1.00 78.50 86 ALA A C 1
ATOM 691 O O . ALA A 1 86 ? 0.208 -5.784 -22.577 1.00 78.50 86 ALA A O 1
ATOM 692 N N . GLY A 1 87 ? 1.872 -4.607 -21.636 1.00 84.62 87 GLY A N 1
ATOM 693 C CA . GLY A 1 87 ? 2.943 -5.547 -21.972 1.00 84.62 87 GLY A CA 1
ATOM 694 C C . GLY A 1 87 ? 3.206 -5.696 -23.478 1.00 84.62 87 GLY A C 1
ATOM 695 O O . GLY A 1 87 ? 3.896 -6.635 -23.882 1.00 84.62 87 GLY A O 1
ATOM 696 N N . ARG A 1 88 ? 2.632 -4.831 -24.327 1.00 86.50 88 ARG A N 1
ATOM 697 C CA . ARG A 1 88 ? 2.682 -4.961 -25.794 1.00 86.50 88 ARG A CA 1
ATOM 698 C C . ARG A 1 88 ? 4.064 -4.640 -26.329 1.00 86.50 88 ARG A C 1
ATOM 700 O O . ARG A 1 88 ? 4.563 -5.351 -27.198 1.00 86.50 88 ARG A O 1
ATOM 707 N N . LEU A 1 89 ? 4.682 -3.597 -25.798 1.00 85.44 89 LEU A N 1
ATOM 708 C CA . LEU A 1 89 ? 5.999 -3.139 -26.215 1.00 85.44 89 LEU A CA 1
ATOM 709 C C . LEU A 1 89 ? 7.085 -4.107 -25.719 1.00 85.44 89 LEU A C 1
ATOM 711 O O . LEU A 1 89 ? 7.976 -4.488 -26.476 1.00 85.44 89 LEU A O 1
ATOM 715 N N . ARG A 1 90 ? 6.936 -4.640 -24.503 1.00 87.44 90 ARG A N 1
ATOM 716 C CA . ARG A 1 90 ? 7.746 -5.737 -23.967 1.00 87.44 90 ARG A CA 1
ATOM 717 C C . ARG A 1 90 ? 7.585 -7.006 -24.798 1.00 87.44 90 ARG A C 1
ATOM 719 O O . ARG A 1 90 ? 8.583 -7.638 -25.131 1.00 87.44 90 ARG A O 1
ATOM 726 N N . ALA A 1 91 ? 6.360 -7.383 -25.163 1.00 91.06 91 ALA A N 1
ATOM 727 C CA . ALA A 1 91 ? 6.112 -8.553 -26.003 1.00 91.06 91 ALA A CA 1
ATOM 728 C C . ALA A 1 91 ? 6.696 -8.386 -27.414 1.00 91.06 91 ALA A C 1
ATOM 730 O O . ALA A 1 91 ? 7.269 -9.334 -27.949 1.00 91.06 91 ALA A O 1
ATOM 731 N N . PHE A 1 92 ? 6.596 -7.189 -27.996 1.00 91.25 92 PHE A N 1
ATOM 732 C CA . PHE A 1 92 ? 7.207 -6.861 -29.281 1.00 91.25 92 PHE A CA 1
ATOM 733 C C . PHE A 1 92 ? 8.732 -6.972 -29.210 1.00 91.25 92 PHE A C 1
ATOM 735 O O . PHE A 1 92 ? 9.324 -7.709 -29.993 1.00 91.25 92 PHE A O 1
ATOM 742 N N . ARG A 1 93 ? 9.362 -6.348 -28.209 1.00 91.19 93 ARG A N 1
ATOM 743 C CA . ARG A 1 93 ? 10.814 -6.426 -27.991 1.00 91.19 93 ARG A CA 1
ATOM 744 C C . ARG A 1 93 ? 11.300 -7.849 -27.724 1.00 91.19 93 ARG A C 1
ATOM 746 O O . ARG A 1 93 ? 12.370 -8.223 -28.187 1.00 91.19 93 ARG A O 1
ATOM 753 N N . ASN A 1 94 ? 10.516 -8.662 -27.017 1.00 91.56 94 ASN A N 1
ATOM 754 C CA . ASN A 1 94 ? 10.839 -10.074 -26.806 1.00 91.56 94 ASN A CA 1
ATOM 755 C C . ASN A 1 94 ? 10.780 -10.888 -28.110 1.00 91.56 94 ASN A C 1
ATOM 757 O O . ASN A 1 94 ? 11.514 -11.861 -28.244 1.00 91.56 94 ASN A O 1
ATOM 761 N N . LYS A 1 95 ? 9.905 -10.518 -29.054 1.00 93.88 95 LYS A N 1
ATOM 762 C CA . LYS A 1 95 ? 9.735 -11.217 -30.338 1.00 93.88 95 LYS A CA 1
ATOM 763 C C . LYS A 1 95 ? 10.726 -10.753 -31.407 1.00 93.88 95 LYS A C 1
ATOM 765 O O . LYS A 1 95 ? 11.248 -11.585 -32.137 1.00 93.88 95 LYS A O 1
ATOM 770 N N . PHE A 1 96 ? 10.961 -9.447 -31.510 1.00 93.31 96 PHE A N 1
ATOM 771 C CA . PHE A 1 96 ? 11.690 -8.820 -32.621 1.00 93.31 96 PHE A CA 1
ATOM 772 C C . PHE A 1 96 ? 12.997 -8.131 -32.195 1.00 93.31 96 PHE A C 1
ATOM 774 O O . PHE A 1 96 ? 13.699 -7.568 -33.032 1.00 93.31 96 PHE A O 1
ATOM 781 N N . GLY A 1 97 ? 13.351 -8.178 -30.908 1.00 90.62 97 GLY A N 1
ATOM 782 C CA . GLY A 1 97 ? 14.538 -7.520 -30.367 1.00 90.62 97 GLY A CA 1
ATOM 783 C C . GLY A 1 97 ? 14.371 -6.007 -30.177 1.00 90.62 97 GLY A C 1
ATOM 784 O O . GLY A 1 97 ? 13.271 -5.464 -30.226 1.00 90.62 97 GLY A O 1
ATOM 785 N N . ARG A 1 98 ? 15.493 -5.322 -29.922 1.00 89.06 98 ARG A N 1
ATOM 786 C CA . ARG A 1 98 ? 15.587 -3.865 -29.673 1.00 89.06 98 ARG A CA 1
ATOM 787 C C . ARG A 1 98 ? 16.065 -3.065 -30.898 1.00 89.06 98 ARG A C 1
ATOM 789 O O . ARG A 1 98 ? 16.479 -1.928 -30.753 1.00 89.06 98 ARG A O 1
ATOM 796 N N . GLY A 1 99 ? 16.064 -3.652 -32.096 1.00 90.12 99 GLY A N 1
ATOM 797 C CA . GLY A 1 99 ? 16.540 -2.969 -33.312 1.00 90.12 99 GLY A CA 1
ATOM 798 C C . GLY A 1 99 ? 15.579 -1.913 -33.876 1.00 90.12 99 GLY A C 1
ATOM 799 O O . GLY A 1 99 ? 15.932 -1.229 -34.828 1.00 90.12 99 GLY A O 1
ATOM 800 N N . TRP A 1 100 ? 14.374 -1.811 -33.311 1.00 79.62 100 TRP A N 1
ATOM 801 C CA . TRP A 1 100 ? 13.254 -0.988 -33.786 1.00 79.62 100 TRP A CA 1
ATOM 802 C C . TRP A 1 100 ? 12.819 0.063 -32.747 1.00 79.62 100 TRP A C 1
ATOM 804 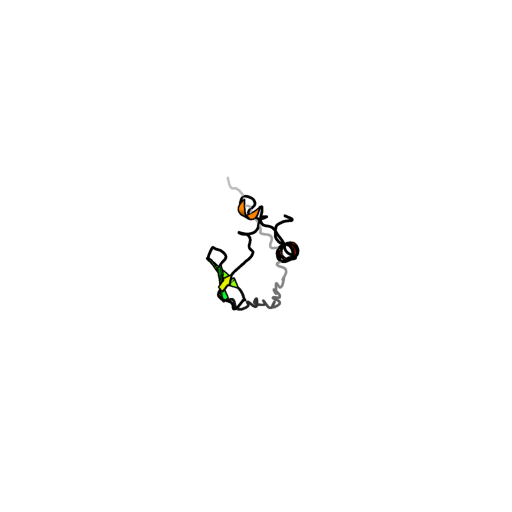O O . TRP A 1 100 ? 11.647 0.435 -32.716 1.00 79.62 100 TRP A O 1
ATOM 814 N N . ASP A 1 101 ? 13.733 0.439 -31.852 1.00 75.25 101 ASP A N 1
ATOM 815 C CA . ASP A 1 101 ? 13.512 1.328 -30.703 1.00 75.25 101 ASP A CA 1
ATOM 816 C C . ASP A 1 101 ? 14.050 2.743 -30.961 1.00 75.25 101 ASP A C 1
ATOM 818 O O . ASP A 1 101 ? 15.107 2.846 -31.629 1.00 75.25 101 ASP A O 1
#

Radius of gyration: 37.57 Å; chains: 1; bounding box: 64×77×89 Å

InterPro domains:
  IPR034600 Large ribosomal subunit protein bL31m [PTHR28174] (8-101)
  IPR048874 Ribosomal protein bL31m, N-terminal domain [PF21492] (31-74)

Organism: NCBI:txid215460

Foldseek 3Di:
DDDDDDDDDDDDDPPPPPVPPPPPPDDDDDDDDDADWDWAWEDAPDTDIDTHNDPHNYHYDPDDLVLACVNPVVPPVNVPPDPPVVCPVVVCCVVPNDPVD